Protein AF-A0A1N5V4J8-F1 (afdb_monomer_lite)

Organism: NCBI:txid1673428

Secondary structure (DSSP, 8-state):
----PPP------GGGGS-----HHHHHHHHHHHHHHHHHSS---SHHHHHHHHHHS---TTTGGGGG--HHHHHHHHHHHHHHHGGG----

pLDDT: mean 76.45, std 18.13, range [41.47, 93.69]

Structure (mmCIF, N/CA/C/O backbone):
data_AF-A0A1N5V4J8-F1
#
_entry.id   AF-A0A1N5V4J8-F1
#
loop_
_atom_site.group_PDB
_atom_site.id
_atom_site.type_symbol
_atom_site.label_atom_id
_atom_site.label_alt_id
_atom_site.label_comp_id
_atom_site.label_asym_id
_atom_site.label_entity_id
_atom_site.label_seq_id
_atom_site.pdbx_PDB_ins_code
_atom_site.Cartn_x
_atom_site.Cartn_y
_atom_site.Cartn_z
_atom_site.occupancy
_atom_site.B_iso_or_equiv
_atom_site.auth_seq_id
_atom_site.auth_comp_id
_atom_site.auth_asym_id
_atom_site.auth_atom_id
_atom_site.pdbx_PDB_model_num
ATOM 1 N N . MET A 1 1 ? 63.162 14.314 -20.132 1.00 44.44 1 MET A N 1
ATOM 2 C CA . MET A 1 1 ? 62.167 14.524 -19.059 1.00 44.44 1 MET A CA 1
ATOM 3 C C . MET A 1 1 ? 60.841 13.987 -19.576 1.00 44.44 1 MET A C 1
ATOM 5 O O . MET A 1 1 ? 60.235 14.637 -20.414 1.00 44.44 1 MET A O 1
ATOM 9 N N . ILE A 1 2 ? 60.466 12.757 -19.213 1.00 49.75 2 ILE A N 1
ATOM 10 C CA . ILE A 1 2 ? 59.201 12.150 -19.653 1.00 49.75 2 ILE A CA 1
ATOM 11 C C . ILE A 1 2 ? 58.195 12.372 -18.529 1.00 49.75 2 ILE A C 1
ATOM 13 O O . ILE A 1 2 ? 58.339 11.821 -17.440 1.00 49.75 2 ILE A 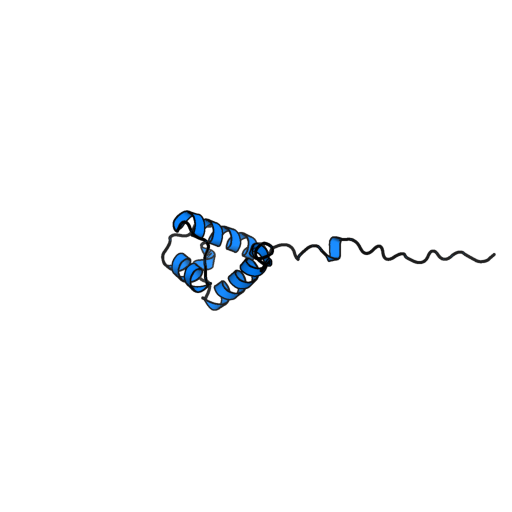O 1
ATOM 17 N N . SER A 1 3 ? 57.229 13.249 -18.784 1.00 45.88 3 SER A N 1
ATOM 18 C CA . SER A 1 3 ? 56.144 13.571 -17.866 1.00 45.88 3 SER A CA 1
ATOM 19 C C . SER A 1 3 ? 55.302 12.326 -17.595 1.00 45.88 3 SER A C 1
ATOM 21 O O . SER A 1 3 ? 54.647 11.800 -18.493 1.00 45.88 3 SER A O 1
ATOM 23 N N . HIS A 1 4 ? 55.312 11.865 -16.346 1.00 48.31 4 HIS A N 1
ATOM 24 C CA . HIS A 1 4 ? 54.333 10.917 -15.826 1.00 48.31 4 HIS A CA 1
ATOM 25 C C . HIS A 1 4 ? 52.936 11.544 -15.925 1.00 48.31 4 HIS A C 1
ATOM 27 O O . HIS A 1 4 ? 52.617 12.489 -15.206 1.00 48.31 4 HIS A O 1
ATOM 33 N N . MET A 1 5 ? 52.093 11.016 -16.809 1.00 60.06 5 MET A N 1
ATOM 34 C CA . MET A 1 5 ? 50.651 11.230 -16.745 1.00 60.06 5 MET A CA 1
ATOM 35 C C . MET A 1 5 ? 50.068 10.211 -15.758 1.00 60.06 5 MET A C 1
ATOM 37 O O . MET A 1 5 ? 50.186 9.011 -16.015 1.00 60.06 5 MET A O 1
ATOM 41 N N . PRO A 1 6 ? 49.441 10.617 -14.641 1.00 49.31 6 PRO A N 1
ATOM 42 C CA . PRO A 1 6 ? 48.693 9.670 -13.833 1.00 49.31 6 PRO A CA 1
ATOM 43 C C . PRO A 1 6 ? 47.422 9.286 -14.594 1.00 49.31 6 PRO A C 1
ATOM 45 O O . PRO A 1 6 ? 46.558 10.124 -14.868 1.00 49.31 6 PRO A O 1
ATOM 48 N N . ALA A 1 7 ? 47.323 8.006 -14.954 1.00 53.22 7 ALA A N 1
ATOM 49 C CA . ALA A 1 7 ? 46.085 7.402 -15.416 1.00 53.22 7 ALA A CA 1
ATOM 50 C C . ALA A 1 7 ? 44.991 7.715 -14.387 1.00 53.22 7 ALA A C 1
ATOM 52 O O . ALA A 1 7 ? 45.126 7.387 -13.207 1.00 53.22 7 ALA A O 1
ATOM 53 N N . LYS A 1 8 ? 43.925 8.392 -14.826 1.00 49.59 8 LYS A N 1
ATOM 54 C CA . LYS A 1 8 ? 42.721 8.605 -14.023 1.00 49.59 8 LYS A CA 1
ATOM 55 C C . LYS A 1 8 ? 42.141 7.234 -13.702 1.00 49.59 8 LYS A C 1
ATOM 57 O O . LYS A 1 8 ? 41.419 6.654 -14.507 1.00 49.59 8 LYS A O 1
ATOM 62 N N . HIS A 1 9 ? 42.501 6.712 -12.538 1.00 50.88 9 HIS A N 1
ATOM 63 C CA . HIS A 1 9 ? 41.858 5.560 -11.945 1.00 50.88 9 HIS A CA 1
ATOM 64 C C . HIS A 1 9 ? 40.411 5.989 -11.695 1.00 50.88 9 HIS A C 1
ATOM 66 O O . HIS A 1 9 ? 40.129 6.753 -10.772 1.00 50.88 9 HIS A O 1
ATOM 72 N N . VAL A 1 10 ? 39.504 5.593 -12.590 1.00 50.88 10 VAL A N 1
ATOM 73 C CA . VAL A 1 10 ? 38.064 5.681 -12.353 1.00 50.88 10 VAL A CA 1
ATOM 74 C C . VAL A 1 10 ? 37.804 4.708 -11.217 1.00 50.88 10 VAL A C 1
ATOM 76 O O . VAL A 1 10 ? 37.603 3.515 -11.419 1.00 50.88 10 VAL A O 1
ATOM 79 N N . GLN A 1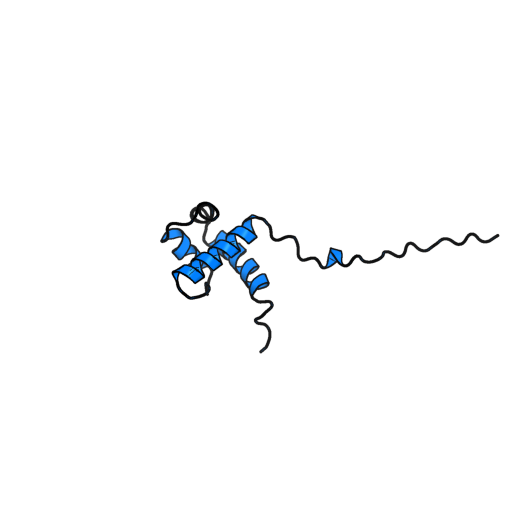 11 ? 37.935 5.216 -9.997 1.00 47.75 11 GLN A N 1
ATOM 80 C CA . GLN A 1 11 ? 37.556 4.523 -8.789 1.00 47.75 11 GLN A CA 1
ATOM 81 C C . GLN A 1 11 ? 36.049 4.319 -8.911 1.00 47.75 11 GLN A C 1
ATOM 83 O O . GLN A 1 11 ? 35.276 5.258 -8.736 1.00 47.75 11 GLN A O 1
ATOM 88 N N . ALA A 1 12 ? 35.650 3.121 -9.339 1.00 51.50 12 ALA A N 1
ATOM 89 C CA . ALA A 1 12 ? 34.263 2.702 -9.372 1.00 51.50 12 ALA A CA 1
ATOM 90 C C . ALA A 1 12 ? 33.735 2.824 -7.942 1.00 51.50 12 ALA A C 1
ATOM 92 O O . ALA A 1 12 ? 34.031 2.001 -7.076 1.00 51.50 12 ALA A O 1
ATOM 93 N N . THR A 1 13 ? 33.049 3.927 -7.658 1.00 52.09 13 THR A N 1
ATOM 94 C CA . THR A 1 13 ? 32.418 4.136 -6.369 1.00 52.09 13 THR A CA 1
ATOM 95 C C . THR A 1 13 ? 31.296 3.116 -6.250 1.00 52.09 13 THR A C 1
ATOM 97 O O . THR A 1 13 ? 30.474 2.953 -7.153 1.00 52.09 13 THR A O 1
ATOM 100 N N . LEU A 1 14 ? 31.269 2.434 -5.106 1.00 51.47 14 LEU A N 1
ATOM 101 C CA . LEU A 1 14 ? 30.224 1.496 -4.684 1.00 51.47 14 LEU A CA 1
ATOM 102 C C . LEU A 1 14 ? 28.800 2.097 -4.791 1.00 51.47 14 LEU A C 1
ATOM 104 O O . LEU A 1 14 ? 27.813 1.374 -4.782 1.00 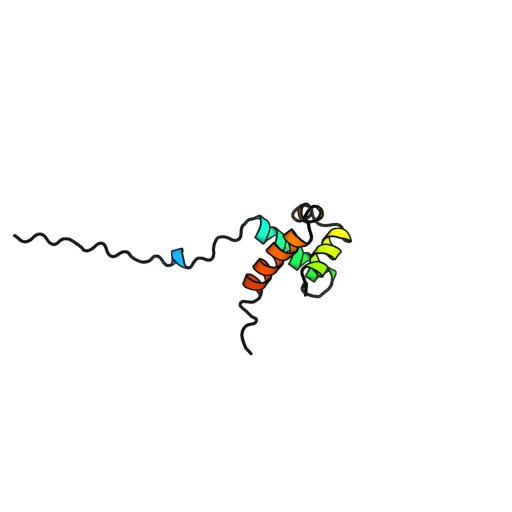51.47 14 LEU A O 1
ATOM 108 N N . ASP A 1 15 ? 28.709 3.419 -4.955 1.00 45.59 15 ASP A N 1
ATOM 109 C CA . ASP A 1 15 ? 27.511 4.208 -5.243 1.00 45.59 15 ASP A CA 1
ATOM 110 C C . ASP A 1 15 ? 26.734 3.742 -6.492 1.00 45.59 15 ASP A C 1
ATOM 112 O O . ASP A 1 15 ? 25.513 3.852 -6.533 1.00 45.59 15 ASP A O 1
ATOM 116 N N . GLN A 1 16 ? 27.396 3.122 -7.480 1.00 46.94 16 GLN A N 1
ATOM 117 C CA . GLN A 1 16 ? 26.698 2.532 -8.638 1.00 46.94 16 GLN A CA 1
ATOM 118 C C . GLN A 1 16 ? 25.906 1.253 -8.310 1.00 46.94 16 GLN A C 1
ATOM 120 O O . GLN A 1 16 ? 25.067 0.842 -9.110 1.00 46.94 16 GLN A O 1
ATOM 125 N N . PHE A 1 17 ? 26.143 0.641 -7.145 1.00 52.91 17 PHE A N 1
ATOM 126 C CA . PHE A 1 17 ? 25.383 -0.508 -6.640 1.00 52.91 17 PHE A CA 1
ATOM 127 C C . PHE A 1 17 ? 24.310 -0.117 -5.621 1.00 52.91 17 PHE A C 1
ATOM 129 O O . PHE A 1 17 ? 23.584 -0.987 -5.135 1.00 52.91 17 PHE A O 1
ATOM 136 N N . ILE A 1 18 ? 24.164 1.172 -5.300 1.00 46.62 18 ILE A N 1
ATOM 137 C CA . ILE A 1 18 ? 23.082 1.621 -4.429 1.00 46.62 18 ILE A CA 1
ATOM 138 C C . ILE A 1 18 ? 21.794 1.569 -5.249 1.00 46.62 18 ILE A C 1
ATOM 140 O O . ILE A 1 18 ? 21.515 2.438 -6.079 1.00 46.62 18 ILE A O 1
ATOM 144 N N . SER A 1 19 ? 21.024 0.499 -5.027 1.00 52.50 19 SER A N 1
ATOM 145 C CA . SER A 1 19 ? 19.616 0.375 -5.397 1.00 52.50 19 SER A CA 1
ATOM 146 C C . SER A 1 19 ? 18.957 1.746 -5.346 1.00 52.50 19 SER A C 1
ATOM 148 O O . SER A 1 19 ? 18.947 2.378 -4.290 1.00 52.50 19 SER A O 1
ATOM 150 N N . LYS A 1 20 ? 18.466 2.219 -6.504 1.00 55.78 20 LYS A N 1
ATOM 151 C CA . LYS A 1 20 ? 17.805 3.524 -6.669 1.00 55.78 20 LYS A CA 1
ATOM 152 C C . LYS A 1 20 ? 17.016 3.867 -5.404 1.00 55.78 20 LYS A C 1
ATOM 154 O O . LYS A 1 20 ? 16.233 3.009 -4.983 1.00 55.78 20 LYS A O 1
ATOM 159 N N . PRO A 1 21 ? 17.172 5.078 -4.831 1.00 57.72 21 PRO A N 1
ATOM 160 C CA . PRO A 1 21 ? 16.475 5.435 -3.606 1.00 57.72 21 PRO A CA 1
ATOM 161 C C . PRO A 1 21 ? 14.998 5.099 -3.776 1.00 57.72 21 PRO A C 1
ATOM 163 O O . PRO A 1 21 ? 14.374 5.476 -4.778 1.00 57.72 21 PRO A O 1
ATOM 166 N N . LEU A 1 22 ? 14.476 4.307 -2.836 1.00 64.50 22 LEU A N 1
ATOM 167 C CA . LEU A 1 22 ? 13.062 3.978 -2.750 1.00 64.50 22 LEU A CA 1
ATOM 168 C C . LEU A 1 22 ? 12.291 5.285 -2.915 1.00 64.50 22 LEU A C 1
ATOM 170 O O . LEU A 1 22 ? 12.382 6.183 -2.088 1.00 64.50 22 LEU A O 1
ATOM 174 N N . THR A 1 23 ? 11.589 5.437 -4.040 1.00 77.06 23 THR A N 1
ATOM 175 C CA . THR A 1 23 ? 10.828 6.669 -4.275 1.00 77.06 23 THR A CA 1
ATOM 176 C C . THR A 1 23 ? 9.843 6.859 -3.121 1.00 77.06 23 THR A C 1
ATOM 178 O O . THR A 1 23 ? 9.278 5.869 -2.659 1.00 77.06 23 THR A O 1
ATOM 181 N N . SER A 1 24 ? 9.531 8.090 -2.710 1.00 81.56 24 SER A N 1
ATOM 182 C CA . SER A 1 24 ? 8.621 8.321 -1.570 1.00 81.56 24 SER A CA 1
ATOM 183 C C . SER A 1 24 ? 7.243 7.659 -1.719 1.00 81.56 24 SER A C 1
ATOM 185 O O . SER A 1 24 ? 6.558 7.391 -0.736 1.00 81.56 24 SER A O 1
ATOM 187 N N . LYS A 1 25 ? 6.812 7.351 -2.952 1.00 82.62 25 LYS A N 1
ATOM 188 C CA . LYS A 1 25 ? 5.601 6.549 -3.210 1.00 82.62 25 LYS A CA 1
ATOM 189 C C . LYS A 1 25 ? 5.782 5.074 -2.849 1.00 82.62 25 LYS A C 1
ATOM 191 O O . LYS A 1 25 ? 4.842 4.461 -2.363 1.00 82.62 25 LYS A O 1
ATOM 196 N N . MET A 1 26 ? 6.965 4.521 -3.083 1.00 87.06 26 MET A N 1
ATOM 197 C CA . MET A 1 26 ? 7.315 3.147 -2.743 1.00 87.06 26 MET A CA 1
ATOM 198 C C . MET A 1 26 ? 7.415 2.946 -1.231 1.00 87.06 26 MET A C 1
ATOM 200 O O . MET A 1 26 ? 6.867 1.981 -0.715 1.00 87.06 26 MET A O 1
ATOM 204 N N . GLU A 1 27 ? 8.005 3.899 -0.508 1.00 87.69 27 GLU A N 1
ATOM 205 C CA . GLU A 1 27 ? 8.026 3.888 0.962 1.00 87.69 27 GLU A CA 1
ATOM 206 C C . GLU A 1 27 ? 6.608 3.897 1.549 1.00 87.69 27 GLU A C 1
ATOM 208 O O . GLU A 1 27 ? 6.280 3.122 2.446 1.00 87.69 27 GLU A O 1
ATOM 213 N N . ARG A 1 28 ? 5.715 4.727 0.992 1.00 89.31 28 ARG A N 1
ATOM 214 C CA . ARG A 1 28 ? 4.294 4.725 1.374 1.00 89.31 28 ARG A CA 1
ATOM 215 C C . ARG A 1 28 ? 3.612 3.399 1.026 1.00 89.31 28 ARG A C 1
ATOM 217 O O . ARG A 1 28 ? 2.743 2.958 1.768 1.00 89.31 28 ARG A O 1
ATOM 224 N N . PHE A 1 29 ? 3.987 2.760 -0.079 1.00 90.25 29 PHE A N 1
ATOM 225 C CA . PHE A 1 29 ? 3.444 1.453 -0.445 1.00 90.25 29 PHE A CA 1
ATOM 226 C C . PHE A 1 29 ? 3.910 0.347 0.514 1.00 90.25 29 PHE A C 1
ATOM 228 O O . PHE A 1 29 ? 3.100 -0.482 0.910 1.00 90.25 29 PHE A O 1
ATOM 235 N N . ILE A 1 30 ? 5.168 0.378 0.962 1.00 90.00 30 ILE A N 1
ATOM 236 C CA . ILE A 1 30 ? 5.670 -0.530 2.006 1.00 90.00 30 ILE A CA 1
ATOM 237 C C . ILE A 1 30 ? 4.833 -0.371 3.279 1.00 90.00 30 ILE A C 1
ATOM 239 O O . ILE A 1 30 ? 4.279 -1.355 3.760 1.00 90.00 30 ILE A O 1
ATOM 243 N N . LYS A 1 31 ? 4.620 0.869 3.743 1.00 90.56 31 LYS A N 1
ATOM 244 C CA . LYS A 1 31 ? 3.751 1.148 4.903 1.00 90.56 31 LYS A CA 1
ATOM 245 C C . LYS A 1 31 ? 2.321 0.639 4.714 1.00 90.56 31 LYS A C 1
ATOM 247 O O . LYS A 1 31 ? 1.687 0.206 5.670 1.00 90.56 31 LYS A O 1
ATOM 252 N N . LEU A 1 32 ? 1.791 0.689 3.489 1.00 91.31 32 LEU A N 1
ATOM 253 C CA . LEU A 1 32 ? 0.477 0.131 3.172 1.00 91.31 32 LEU A CA 1
ATOM 254 C C . LEU A 1 32 ? 0.464 -1.400 3.321 1.00 91.31 32 LEU A C 1
ATOM 256 O O . LEU A 1 32 ? -0.485 -1.934 3.891 1.00 91.31 32 LEU A O 1
ATOM 260 N N . CYS A 1 33 ? 1.500 -2.095 2.846 1.00 91.00 33 CYS A N 1
ATOM 261 C CA . CYS A 1 33 ? 1.653 -3.541 3.027 1.00 91.00 33 CYS A CA 1
ATOM 262 C C . CYS A 1 33 ? 1.856 -3.922 4.504 1.00 91.00 33 CYS A C 1
ATOM 264 O O . CYS A 1 33 ? 1.291 -4.914 4.962 1.00 91.00 33 CYS A O 1
ATOM 266 N N . GLU A 1 34 ? 2.598 -3.125 5.273 1.00 90.94 34 GLU A N 1
ATOM 267 C CA . GLU A 1 34 ? 2.733 -3.310 6.724 1.00 90.94 34 GLU A CA 1
ATOM 268 C C . GLU A 1 34 ? 1.395 -3.115 7.441 1.00 90.94 34 GLU A C 1
ATOM 270 O O . GLU A 1 34 ? 1.021 -3.926 8.286 1.00 90.94 34 GLU A O 1
ATOM 275 N N . PHE A 1 35 ? 0.629 -2.090 7.060 1.00 90.94 35 PHE A N 1
ATOM 276 C CA . PHE A 1 35 ? -0.715 -1.864 7.587 1.00 90.94 35 PHE A CA 1
ATOM 277 C C . PHE A 1 35 ? -1.663 -3.017 7.224 1.00 90.94 35 PHE A C 1
ATOM 279 O O . PHE A 1 35 ? -2.409 -3.490 8.078 1.00 90.94 35 PHE A O 1
ATOM 286 N N . TYR A 1 36 ? -1.582 -3.538 5.995 1.00 91.81 36 TYR A N 1
ATOM 287 C CA . TYR A 1 36 ? -2.292 -4.754 5.588 1.00 91.81 36 TYR A CA 1
ATOM 288 C C . TYR A 1 36 ? -1.933 -5.941 6.493 1.00 91.81 36 TYR A C 1
ATOM 290 O O . TYR A 1 36 ? -2.827 -6.628 6.990 1.00 91.81 36 TYR A O 1
ATOM 298 N N . LYS A 1 37 ? -0.639 -6.163 6.757 1.00 91.19 37 LYS A N 1
ATOM 299 C CA . LYS A 1 37 ? -0.151 -7.246 7.624 1.00 91.19 37 LYS A CA 1
ATOM 300 C C . LYS A 1 37 ? -0.611 -7.086 9.067 1.00 91.19 37 LYS A C 1
ATOM 302 O O . LYS A 1 37 ? -1.057 -8.059 9.664 1.00 91.19 37 LYS A O 1
ATOM 307 N N . ALA A 1 38 ? -0.578 -5.871 9.604 1.00 91.00 38 ALA A N 1
ATOM 308 C CA . ALA A 1 38 ? -1.074 -5.578 10.945 1.00 91.00 38 ALA A CA 1
ATOM 309 C C . ALA A 1 38 ? -2.583 -5.848 11.079 1.00 91.00 38 ALA A C 1
ATOM 311 O O . ALA A 1 38 ? -3.032 -6.318 12.120 1.00 91.00 38 ALA A O 1
ATOM 312 N N . ASN A 1 39 ? -3.360 -5.587 10.023 1.00 90.00 39 ASN A N 1
ATOM 313 C CA . ASN A 1 39 ? -4.818 -5.704 10.057 1.00 90.00 39 ASN A CA 1
ATOM 314 C C . ASN A 1 39 ? -5.335 -7.108 9.696 1.00 90.00 39 ASN A C 1
ATOM 316 O O . ASN A 1 39 ? -6.418 -7.494 10.123 1.00 90.00 39 ASN A O 1
ATOM 320 N N . THR A 1 40 ? -4.591 -7.866 8.886 1.00 89.06 40 THR A N 1
ATOM 321 C CA . THR A 1 40 ? -4.998 -9.200 8.401 1.00 89.06 40 THR A CA 1
ATOM 322 C C . THR A 1 40 ? -4.174 -10.345 8.991 1.00 89.06 40 THR A C 1
ATOM 324 O O . THR A 1 40 ? -4.510 -11.510 8.784 1.00 89.06 40 THR A O 1
ATOM 327 N N . GLY A 1 41 ? -3.081 -10.036 9.693 1.00 90.31 41 GLY A N 1
ATOM 328 C CA . GLY A 1 41 ? -2.130 -11.007 10.237 1.00 90.31 41 GLY A CA 1
ATOM 329 C C . GLY A 1 41 ? -1.201 -11.645 9.199 1.00 90.31 41 GLY A C 1
ATOM 330 O O . GLY A 1 41 ? -0.352 -12.454 9.567 1.00 90.31 41 GLY A O 1
ATOM 331 N N . LYS A 1 42 ? -1.332 -11.307 7.910 1.00 90.06 42 LYS A N 1
ATOM 332 C CA . LYS A 1 42 ? -0.562 -11.914 6.815 1.00 90.06 42 LYS A CA 1
ATOM 333 C C . LYS A 1 42 ? -0.088 -10.881 5.806 1.00 90.06 42 LYS A C 1
ATOM 335 O O . LYS A 1 42 ? -0.673 -9.816 5.663 1.00 90.06 42 LYS A O 1
ATOM 340 N N . GLU A 1 43 ? 0.980 -11.203 5.093 1.00 89.00 43 GLU A N 1
ATOM 341 C CA . GLU A 1 43 ? 1.457 -10.359 3.999 1.00 89.00 43 GLU A CA 1
ATOM 342 C C . GLU A 1 43 ? 0.501 -10.428 2.805 1.00 89.00 43 GLU A C 1
ATOM 344 O O . GLU A 1 43 ? -0.187 -11.440 2.619 1.00 89.00 43 GLU A O 1
ATOM 349 N N . PRO A 1 44 ? 0.405 -9.351 2.008 1.00 89.25 44 PRO A N 1
ATOM 350 C CA . PRO A 1 44 ? -0.390 -9.398 0.799 1.00 89.25 44 PRO A CA 1
ATOM 351 C C . PRO A 1 44 ? 0.225 -10.406 -0.171 1.00 89.25 44 PRO A C 1
ATOM 353 O O . PRO A 1 44 ? 1.369 -10.261 -0.574 1.00 89.25 44 PRO A O 1
ATOM 356 N N . ASP A 1 45 ? -0.563 -11.411 -0.536 1.00 89.69 45 ASP A N 1
ATOM 357 C CA . ASP A 1 45 ? -0.154 -12.485 -1.451 1.00 89.69 45 ASP A CA 1
ATOM 358 C C . ASP A 1 45 ? -0.228 -12.073 -2.931 1.00 89.69 45 ASP A C 1
ATOM 360 O O . ASP A 1 45 ? 0.438 -12.630 -3.792 1.00 89.69 45 ASP A O 1
ATOM 364 N N . CYS A 1 46 ? -1.064 -11.076 -3.234 1.00 90.94 46 CYS A N 1
ATOM 365 C CA . CYS A 1 46 ? -1.334 -10.617 -4.589 1.00 90.94 46 CYS A CA 1
ATOM 366 C C . CYS A 1 46 ? -1.708 -9.123 -4.593 1.00 90.94 46 CYS A C 1
ATOM 368 O O . CYS A 1 46 ? -2.262 -8.609 -3.611 1.00 90.94 46 CYS A O 1
ATOM 370 N N . PRO A 1 47 ? -1.550 -8.421 -5.731 1.00 92.19 47 PRO A N 1
ATOM 371 C CA . PRO A 1 47 ? -1.923 -7.010 -5.848 1.00 92.19 47 PRO A CA 1
ATOM 372 C C . PRO A 1 47 ? -3.431 -6.762 -5.696 1.00 92.19 47 PRO A C 1
ATOM 374 O O . PRO A 1 47 ? -3.830 -5.702 -5.216 1.00 92.19 47 PRO A O 1
ATOM 377 N N . HIS A 1 48 ? -4.277 -7.740 -6.044 1.00 92.94 48 HIS A N 1
ATOM 378 C CA . HIS A 1 48 ? -5.721 -7.676 -5.794 1.00 92.94 48 HIS A CA 1
ATOM 379 C C . HIS A 1 48 ? -6.054 -7.601 -4.302 1.00 92.94 48 HIS A C 1
ATOM 381 O O . HIS A 1 48 ? -6.946 -6.849 -3.921 1.00 92.94 48 HIS A O 1
ATOM 387 N N . SER A 1 49 ? -5.323 -8.329 -3.455 1.00 92.31 49 SER A N 1
ATOM 388 C CA . SER A 1 49 ? -5.522 -8.307 -2.002 1.00 92.31 49 SER A CA 1
ATOM 389 C C . SER A 1 49 ? -5.241 -6.919 -1.434 1.00 92.31 49 SER A C 1
ATOM 391 O O . SER A 1 49 ? -6.028 -6.409 -0.639 1.00 92.31 49 SER A O 1
ATOM 393 N N . VAL A 1 50 ? -4.168 -6.274 -1.906 1.00 91.62 50 VAL A N 1
ATOM 394 C CA . VAL A 1 50 ? -3.840 -4.888 -1.542 1.00 91.62 50 VAL A CA 1
ATOM 395 C C . VAL A 1 50 ? -4.913 -3.930 -2.053 1.00 91.62 50 VAL A C 1
ATOM 397 O O . VAL A 1 50 ? -5.402 -3.101 -1.293 1.00 91.62 50 VAL A O 1
ATOM 400 N N . TYR A 1 51 ? -5.316 -4.050 -3.321 1.00 93.69 51 TYR A N 1
ATOM 401 C CA . TYR A 1 51 ? -6.334 -3.184 -3.917 1.00 93.69 51 TYR A CA 1
ATOM 402 C C . TYR A 1 51 ? -7.672 -3.270 -3.170 1.00 93.69 51 TYR A C 1
ATOM 404 O O . TYR A 1 51 ? -8.205 -2.240 -2.760 1.00 93.69 51 TYR A O 1
ATOM 412 N N . ASN A 1 52 ? -8.177 -4.479 -2.920 1.00 92.75 52 ASN A N 1
ATOM 413 C CA . ASN A 1 52 ? -9.426 -4.685 -2.189 1.00 92.75 52 ASN A CA 1
ATOM 414 C C . ASN A 1 52 ? -9.334 -4.134 -0.764 1.00 92.75 52 ASN A C 1
ATOM 416 O O . ASN A 1 52 ? -10.230 -3.421 -0.326 1.00 92.75 52 ASN A O 1
ATOM 420 N N . PHE A 1 53 ? -8.222 -4.380 -0.067 1.00 91.94 53 PHE A N 1
ATOM 421 C CA . PHE A 1 53 ? -8.006 -3.850 1.277 1.00 91.94 53 PHE A CA 1
ATOM 422 C C . PHE A 1 53 ? -8.028 -2.318 1.313 1.00 91.94 53 PHE A C 1
ATOM 424 O O . PHE A 1 53 ? -8.682 -1.726 2.167 1.00 91.94 53 PHE A O 1
ATOM 431 N N . VAL A 1 54 ? -7.365 -1.669 0.356 1.00 91.31 54 VAL A N 1
ATOM 432 C CA . VAL A 1 54 ? -7.343 -0.208 0.199 1.00 91.31 54 VAL A CA 1
ATOM 433 C C . VAL A 1 54 ? -8.750 0.357 -0.039 1.00 91.31 54 VAL A C 1
ATOM 435 O O . VAL A 1 54 ? -9.073 1.433 0.475 1.00 91.31 54 VAL A O 1
ATOM 438 N N . GLN A 1 55 ? -9.589 -0.344 -0.806 1.00 89.12 55 GLN A N 1
ATOM 439 C CA . GLN A 1 55 ? -10.977 0.061 -1.045 1.00 89.12 55 GLN A CA 1
ATOM 440 C C . GLN A 1 55 ? -11.829 -0.098 0.222 1.00 89.12 55 GLN A C 1
ATOM 442 O O . GLN A 1 55 ? -12.469 0.870 0.643 1.00 89.12 55 GLN A O 1
ATOM 447 N N . ASP A 1 56 ? -11.752 -1.263 0.861 1.00 89.38 56 ASP A N 1
ATOM 448 C CA . ASP A 1 56 ? -12.601 -1.686 1.980 1.00 89.38 56 ASP A CA 1
ATOM 449 C C . ASP A 1 56 ? -12.239 -1.011 3.319 1.00 89.38 56 ASP A C 1
ATOM 451 O O . ASP A 1 56 ? -13.108 -0.678 4.121 1.00 89.38 56 ASP A O 1
ATOM 455 N N . ASN A 1 57 ? -10.958 -0.702 3.546 1.00 86.25 57 ASN A N 1
ATOM 456 C CA . ASN A 1 57 ? -10.481 -0.203 4.838 1.00 86.25 57 ASN A CA 1
ATOM 457 C C . ASN A 1 57 ? -10.303 1.320 4.864 1.00 86.25 57 ASN A C 1
ATOM 459 O O . ASN A 1 57 ? -10.050 1.992 3.852 1.00 86.25 57 ASN A O 1
ATOM 463 N N . LYS A 1 58 ? -10.407 1.902 6.063 1.00 85.25 58 LYS A N 1
ATOM 464 C CA . LYS A 1 58 ? -10.074 3.311 6.293 1.00 85.25 58 LYS A CA 1
ATOM 465 C C . LYS A 1 58 ? -8.561 3.453 6.439 1.00 85.25 58 LYS A C 1
ATOM 467 O O . LYS A 1 58 ? -7.991 3.183 7.488 1.00 85.25 58 LYS A O 1
ATOM 472 N N . LEU A 1 59 ? -7.924 3.893 5.362 1.00 86.31 59 LEU A N 1
ATOM 473 C CA . LEU A 1 59 ? -6.479 4.071 5.304 1.00 86.31 59 LEU A CA 1
ATOM 474 C C . LEU A 1 59 ? -5.994 5.301 6.093 1.00 86.31 59 LEU A C 1
ATOM 476 O O . LEU A 1 59 ? -6.654 6.348 6.037 1.00 86.31 59 LEU A O 1
ATOM 480 N N . PR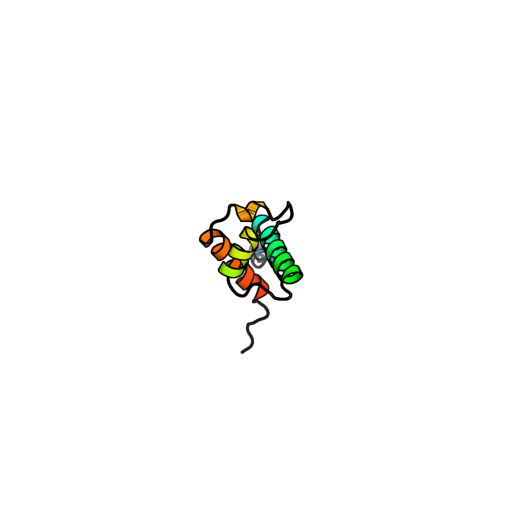O A 1 60 ? -4.824 5.218 6.758 1.00 83.25 60 PRO A N 1
ATOM 481 C CA . PRO A 1 60 ? -4.174 6.382 7.350 1.00 83.25 60 PRO A CA 1
ATOM 482 C C . PRO A 1 60 ? -3.760 7.404 6.279 1.00 83.25 60 PRO A C 1
ATOM 484 O O . PRO A 1 60 ? -3.586 7.064 5.105 1.00 83.25 60 PRO A O 1
ATOM 487 N N . GLY A 1 61 ? -3.623 8.675 6.677 1.00 81.75 61 GLY A N 1
ATOM 488 C CA . GLY A 1 61 ? -3.424 9.811 5.764 1.00 81.75 61 GLY A CA 1
ATOM 489 C C . GLY A 1 61 ? -2.283 9.610 4.762 1.00 81.75 61 GLY A C 1
ATOM 490 O O . GLY A 1 61 ? -2.465 9.864 3.571 1.00 81.75 61 GLY A O 1
ATOM 491 N N . ASP A 1 62 ? -1.163 9.049 5.218 1.00 80.00 62 ASP A N 1
ATOM 492 C CA . ASP A 1 62 ? 0.034 8.774 4.416 1.00 80.00 62 ASP A CA 1
ATOM 493 C C . ASP A 1 62 ? -0.195 7.824 3.231 1.00 80.00 62 ASP A C 1
ATOM 495 O O . ASP A 1 62 ? 0.482 7.928 2.205 1.00 80.00 62 ASP A O 1
ATOM 499 N N . VAL A 1 63 ? -1.159 6.907 3.348 1.00 85.62 63 VAL A N 1
ATOM 500 C CA . VAL A 1 63 ? -1.463 5.879 2.336 1.00 85.62 63 VAL A CA 1
ATOM 501 C C . VAL A 1 63 ? -2.868 6.029 1.748 1.00 85.62 63 VAL A C 1
ATOM 503 O O . VAL A 1 63 ? -3.239 5.318 0.817 1.00 85.62 63 VAL A O 1
ATOM 506 N N . LYS A 1 64 ? -3.638 7.028 2.191 1.00 87.12 64 LYS A N 1
ATOM 507 C CA . LYS A 1 64 ? -4.978 7.332 1.667 1.00 87.12 64 LYS A CA 1
ATOM 508 C C . LYS A 1 64 ? -4.980 7.602 0.160 1.00 87.12 64 LYS A C 1
ATOM 510 O O . LYS A 1 64 ? -5.946 7.268 -0.520 1.00 87.12 64 LYS A O 1
ATOM 515 N N . GLN A 1 65 ? -3.887 8.149 -0.375 1.00 86.44 65 GLN A N 1
ATOM 516 C CA . GLN A 1 65 ? -3.714 8.386 -1.813 1.00 86.44 65 GLN A CA 1
ATOM 517 C C . GLN A 1 65 ? -3.884 7.114 -2.664 1.00 86.44 65 GLN A C 1
ATOM 519 O O . GLN A 1 65 ? -4.332 7.208 -3.804 1.00 86.44 65 GLN A O 1
ATOM 524 N N . PHE A 1 66 ? -3.592 5.928 -2.112 1.00 86.69 66 PHE A N 1
ATOM 525 C CA . PHE A 1 66 ? -3.735 4.661 -2.830 1.00 86.69 66 PHE A CA 1
ATOM 526 C C . PHE A 1 66 ? -5.198 4.278 -3.085 1.00 86.69 66 PHE A C 1
ATOM 528 O O . PHE A 1 66 ? -5.444 3.492 -3.995 1.00 86.69 66 PHE A O 1
ATOM 535 N N . LYS A 1 67 ? -6.185 4.881 -2.396 1.00 87.06 67 LYS A N 1
ATOM 536 C CA . LYS A 1 67 ? -7.614 4.692 -2.731 1.00 87.06 67 LYS A CA 1
ATOM 537 C C . LYS A 1 67 ? -7.956 5.110 -4.157 1.00 87.06 67 LYS A C 1
ATOM 539 O O . LYS A 1 67 ? -8.860 4.539 -4.755 1.00 87.06 67 LYS A O 1
ATOM 544 N N . PHE A 1 68 ? -7.222 6.080 -4.695 1.00 88.12 68 PHE A N 1
ATOM 545 C CA . PHE A 1 68 ? -7.408 6.587 -6.053 1.00 88.12 68 PHE A CA 1
ATOM 546 C C . PHE A 1 68 ? -6.582 5.822 -7.091 1.00 88.12 68 PHE A C 1
ATOM 548 O O . PHE A 1 68 ? -6.615 6.151 -8.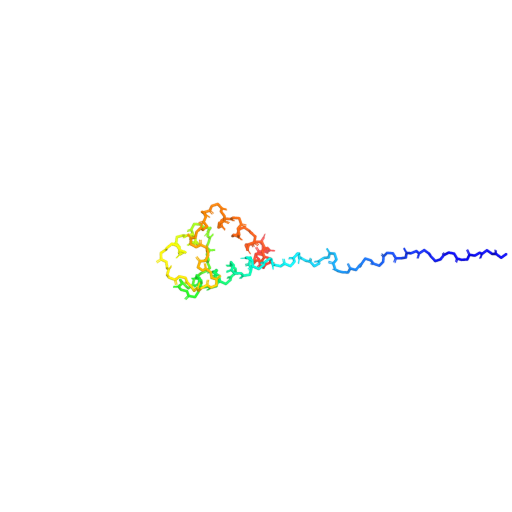275 1.00 88.12 68 PHE A O 1
ATOM 555 N N . PHE A 1 69 ? -5.793 4.833 -6.667 1.00 89.19 69 PHE A N 1
ATOM 556 C CA . PHE A 1 69 ? -4.951 4.080 -7.582 1.00 89.19 69 PHE A CA 1
ATOM 557 C C . PHE A 1 69 ? -5.776 2.978 -8.230 1.00 89.19 69 PHE A C 1
ATOM 559 O O . PHE A 1 69 ? -6.572 2.298 -7.587 1.00 89.19 69 PHE A O 1
ATOM 566 N N . THR A 1 70 ? -5.542 2.774 -9.521 1.00 91.50 70 THR A N 1
ATOM 567 C CA . THR A 1 70 ? -6.089 1.612 -10.220 1.00 91.50 70 THR A CA 1
ATOM 568 C C . THR A 1 70 ? -5.381 0.344 -9.757 1.00 91.50 70 THR A C 1
ATOM 570 O O . THR A 1 70 ? -4.223 0.387 -9.327 1.00 91.50 70 THR A O 1
ATOM 573 N N . LEU A 1 71 ? -6.030 -0.805 -9.935 1.00 91.25 71 LEU A N 1
ATOM 574 C CA . LEU A 1 71 ? -5.398 -2.106 -9.731 1.00 91.25 71 LEU A CA 1
ATOM 575 C C . LEU A 1 71 ? -4.073 -2.231 -10.500 1.00 91.25 71 LEU A C 1
ATOM 577 O O . LEU A 1 71 ? -3.098 -2.730 -9.951 1.00 91.25 71 LEU A O 1
ATOM 581 N N . ARG A 1 72 ? -3.999 -1.728 -11.742 1.00 91.44 72 ARG A N 1
ATOM 582 C CA . ARG A 1 72 ? -2.761 -1.741 -12.542 1.00 91.44 72 ARG A CA 1
ATOM 583 C C . ARG A 1 72 ? -1.642 -0.947 -11.863 1.00 91.44 72 ARG A C 1
ATOM 585 O O . ARG A 1 72 ? -0.497 -1.389 -11.853 1.00 91.44 72 ARG A O 1
ATOM 592 N N . SER A 1 73 ? -1.964 0.211 -11.287 1.00 89.94 73 SER A N 1
ATOM 593 C CA . SER A 1 73 ? -0.997 0.997 -10.520 1.00 89.94 73 SER A CA 1
ATOM 594 C C . SER A 1 73 ? -0.542 0.227 -9.283 1.00 89.94 73 SER A C 1
ATOM 596 O O . SER A 1 73 ? 0.660 0.086 -9.089 1.00 89.94 73 SER A O 1
ATOM 598 N N . ILE A 1 74 ? -1.474 -0.323 -8.496 1.00 90.94 74 ILE A N 1
ATOM 599 C CA . ILE A 1 74 ? -1.161 -1.145 -7.315 1.00 90.94 74 ILE A CA 1
ATOM 600 C C . ILE A 1 74 ? -0.285 -2.345 -7.690 1.00 90.94 74 ILE A C 1
ATOM 602 O O . ILE A 1 74 ? 0.715 -2.575 -7.024 1.00 90.94 74 ILE A O 1
ATOM 606 N N . ALA A 1 75 ? -0.577 -3.041 -8.790 1.00 91.81 75 ALA A N 1
ATOM 607 C CA . ALA A 1 75 ? 0.230 -4.151 -9.294 1.00 91.81 75 ALA A CA 1
ATOM 608 C C . ALA A 1 75 ? 1.666 -3.740 -9.645 1.00 91.81 75 ALA A C 1
ATOM 610 O O . ALA A 1 75 ? 2.605 -4.464 -9.325 1.00 91.81 75 ALA A O 1
ATOM 611 N N . ALA A 1 76 ? 1.863 -2.558 -10.232 1.00 90.44 76 ALA A N 1
ATOM 612 C CA . ALA A 1 76 ? 3.203 -2.056 -10.529 1.00 90.44 76 ALA A CA 1
ATOM 613 C C . ALA A 1 76 ? 4.023 -1.753 -9.259 1.00 90.44 76 ALA A C 1
ATOM 615 O O . ALA A 1 76 ? 5.231 -1.992 -9.242 1.00 90.44 76 ALA A O 1
ATOM 616 N N . TYR A 1 77 ? 3.393 -1.234 -8.198 1.00 89.94 77 TYR A N 1
ATOM 617 C CA . TYR A 1 77 ? 4.066 -1.050 -6.904 1.00 89.94 77 TYR A CA 1
ATOM 618 C C . TYR A 1 77 ? 4.273 -2.379 -6.180 1.00 89.94 77 TYR A C 1
ATOM 620 O O . TYR A 1 77 ? 5.344 -2.592 -5.627 1.00 89.94 77 TYR A O 1
ATOM 628 N N . TYR A 1 78 ? 3.299 -3.286 -6.247 1.00 90.62 78 TYR A N 1
ATOM 629 C CA . TYR A 1 78 ? 3.390 -4.620 -5.669 1.00 90.62 78 TYR A CA 1
ATOM 630 C C . TYR A 1 78 ? 4.560 -5.406 -6.260 1.00 90.62 78 TYR A C 1
ATOM 632 O O . TYR A 1 78 ? 5.380 -5.903 -5.505 1.00 90.62 78 TYR A O 1
ATOM 640 N N . GLY A 1 79 ? 4.721 -5.430 -7.587 1.00 88.69 79 GLY A N 1
ATOM 641 C CA . GLY A 1 79 ? 5.856 -6.116 -8.214 1.00 88.69 79 GLY A CA 1
ATOM 642 C C . GLY A 1 79 ? 7.206 -5.536 -7.780 1.00 88.69 79 GLY A C 1
ATOM 643 O O . GLY A 1 79 ? 8.142 -6.277 -7.499 1.00 88.69 79 GLY A O 1
ATOM 644 N N . LYS A 1 80 ? 7.310 -4.207 -7.641 1.00 87.31 80 LYS A N 1
ATOM 645 C CA . LYS A 1 80 ? 8.519 -3.576 -7.084 1.00 87.31 80 LYS A CA 1
ATOM 646 C C . LYS A 1 80 ? 8.733 -3.941 -5.618 1.00 87.31 80 LYS A C 1
ATOM 648 O O . LYS A 1 80 ? 9.871 -4.092 -5.203 1.00 87.31 80 LYS A O 1
ATOM 653 N N . TRP A 1 81 ? 7.660 -4.047 -4.842 1.00 88.06 81 TRP A N 1
ATOM 654 C CA . TRP A 1 81 ? 7.715 -4.372 -3.418 1.00 88.06 81 TRP A CA 1
ATOM 655 C C . TRP A 1 81 ? 8.159 -5.811 -3.236 1.00 88.06 81 TRP A C 1
ATOM 657 O O . TRP A 1 81 ? 9.074 -6.058 -2.469 1.00 88.06 81 TRP A O 1
ATOM 667 N N . GLU A 1 82 ? 7.602 -6.728 -4.019 1.00 86.12 82 GLU A N 1
ATOM 668 C CA . GLU A 1 82 ? 7.975 -8.136 -4.034 1.00 86.12 82 GLU A CA 1
ATOM 669 C C . GLU A 1 82 ? 9.435 -8.336 -4.449 1.00 86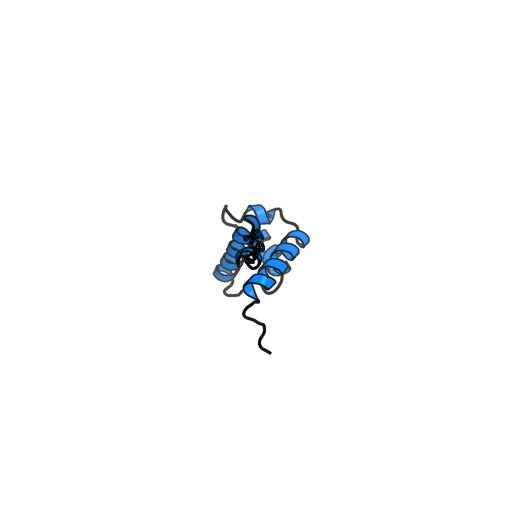.12 82 GLU A C 1
ATOM 671 O O . GLU A 1 82 ? 10.115 -9.153 -3.852 1.00 86.12 82 GLU A O 1
ATOM 676 N N . ASN A 1 83 ? 9.972 -7.542 -5.381 1.00 82.75 83 ASN A N 1
ATOM 677 C CA . ASN A 1 83 ? 11.405 -7.598 -5.707 1.00 82.75 83 ASN A CA 1
ATOM 678 C C . ASN A 1 83 ? 12.305 -7.109 -4.555 1.00 82.75 83 ASN A C 1
ATOM 680 O O . ASN A 1 83 ? 13.442 -7.543 -4.450 1.00 82.75 83 ASN A O 1
ATOM 684 N N . ILE A 1 84 ? 11.813 -6.210 -3.696 1.00 78.50 84 ILE A N 1
ATOM 685 C CA . ILE A 1 84 ? 12.579 -5.656 -2.565 1.00 78.50 84 ILE A CA 1
ATOM 686 C C . ILE A 1 84 ? 12.433 -6.536 -1.318 1.00 78.50 84 ILE A C 1
ATOM 688 O O . ILE A 1 84 ? 13.399 -6.773 -0.604 1.00 78.50 84 ILE A O 1
ATOM 692 N N . SER A 1 85 ? 11.227 -7.033 -1.050 1.00 74.69 85 SER A N 1
ATOM 693 C CA . SER A 1 85 ? 10.922 -7.930 0.069 1.00 74.69 85 SER A CA 1
ATOM 694 C C . SER A 1 85 ? 11.274 -9.391 -0.231 1.00 74.69 85 SER A C 1
ATOM 696 O O . SER A 1 85 ? 11.474 -10.174 0.694 1.00 74.69 85 SER A O 1
ATOM 698 N N . GLY A 1 86 ? 11.345 -9.767 -1.507 1.00 62.69 86 GLY A N 1
ATOM 699 C CA . GLY A 1 86 ? 11.634 -11.116 -1.994 1.00 62.69 86 GLY A CA 1
ATOM 700 C C . GLY A 1 86 ? 13.118 -11.441 -2.144 1.00 62.69 86 GLY A C 1
ATOM 701 O O . GLY A 1 86 ? 13.433 -12.600 -2.398 1.00 62.69 86 GLY A O 1
ATOM 702 N N . ASP A 1 87 ? 14.026 -10.488 -1.904 1.00 52.12 87 ASP A N 1
ATOM 703 C CA . ASP A 1 87 ? 15.477 -10.743 -1.816 1.00 52.12 87 ASP A CA 1
ATOM 704 C C . ASP A 1 87 ? 15.830 -11.752 -0.692 1.00 52.12 87 ASP A C 1
ATOM 706 O O . ASP A 1 87 ? 16.907 -12.329 -0.677 1.00 52.12 87 ASP A O 1
ATOM 710 N N . GLY A 1 88 ? 14.881 -12.058 0.208 1.00 48.62 88 GLY A N 1
ATOM 711 C CA . GLY A 1 88 ? 14.968 -13.147 1.192 1.00 48.62 88 GLY A CA 1
ATOM 712 C C . GLY A 1 88 ? 14.201 -14.438 0.848 1.00 48.62 88 GLY A C 1
ATOM 713 O O . GLY A 1 88 ? 14.040 -15.284 1.725 1.00 48.62 88 GLY A O 1
ATOM 714 N N . LYS A 1 89 ? 13.664 -14.602 -0.372 1.00 49.00 89 LYS A N 1
ATOM 715 C CA . LYS A 1 89 ? 12.889 -15.795 -0.795 1.00 49.00 89 LYS A CA 1
ATOM 716 C C . LYS A 1 89 ? 13.484 -16.529 -2.007 1.00 49.00 89 LYS A C 1
ATOM 718 O O . LYS A 1 89 ? 12.763 -17.263 -2.679 1.00 49.00 89 LYS A O 1
ATOM 723 N N . HIS A 1 90 ? 14.782 -16.375 -2.275 1.00 41.47 90 HIS A N 1
ATOM 724 C CA . HIS A 1 90 ? 15.491 -17.144 -3.306 1.00 41.47 90 HIS A CA 1
ATOM 725 C C . HIS A 1 90 ? 16.481 -18.145 -2.687 1.00 41.47 90 HIS A C 1
ATOM 727 O O . HIS A 1 90 ? 17.682 -18.075 -2.904 1.00 41.47 90 HIS A O 1
ATOM 733 N N . GLU A 1 91 ? 15.959 -19.101 -1.923 1.00 42.12 91 GLU A N 1
ATOM 734 C CA . GLU A 1 91 ? 16.624 -20.385 -1.674 1.00 42.12 91 GLU A CA 1
ATOM 735 C C . GLU A 1 91 ? 15.574 -21.490 -1.816 1.00 42.12 91 GLU A C 1
ATOM 737 O O . GLU A 1 91 ? 14.899 -21.830 -0.843 1.00 42.12 91 GLU A O 1
ATOM 742 N N . ARG A 1 92 ? 15.394 -22.013 -3.034 1.00 42.78 92 ARG A N 1
ATOM 743 C CA . ARG A 1 92 ? 14.938 -23.388 -3.289 1.00 42.78 92 ARG A CA 1
ATOM 744 C C . ARG A 1 92 ? 15.465 -23.882 -4.623 1.00 42.78 92 ARG A C 1
ATOM 746 O O . ARG A 1 92 ? 15.324 -23.128 -5.608 1.00 42.78 92 ARG A O 1
#

Sequence (92 aa):
MISHMPAKHVQATLDQFISKPLTSKMERFIKLCEFYKANTGKEPDCPHSVYNFVQDNKLPGDVKQFKFFTLRSIAAYYGKWENISGDGKHER

Foldseek 3Di:
DDDDDPDPPPPPPCVVVPDDPCPLVLVLLVVLQVVLCVVVVDGDPALVSSLVCLCPDDDDPSNVVCVPPDSVRSRVSVVVVCVVVVVVVPDD

Radius of gyration: 20.64 Å; chains: 1; bounding box: 75×38×31 Å